Protein AF-A0A7C1WC48-F1 (afdb_monomer)

pLDDT: mean 87.75, std 17.56, range [39.34, 97.94]

Foldseek 3Di:
DDDDVCVVQAQFWKWWWFDDPPRPDIDIFTAGFHDADPPVQWTWGQGPVGIDIDGVVGTPDIGGPDPPPPDDDDDD

Nearest PDB structures (foldseek):
  4noy-assembly1_A  TM=7.706E-01  e=3.246E-02  Listeria monocytogenes
  4noy-assembly1_D-2  TM=8.434E-01  e=8.423E-02  Listeria monocytogenes
  4nl3-assembly1_D  TM=7.510E-01  e=4.297E-02  Listeria monocytogenes
  8bnv-assembly1_A  TM=6.876E-01  e=1.954E-01  Deferribacter desulfuricans
  4qw2-assembly1_A  TM=5.111E-01  e=1.847E-01  Homo sapiens

Secondary structure (DSSP, 8-state):
----GGGGGTTSEEEEEE--TT-SS-EEEEEEEEEEETTTTEEEEEETTEEEEEEGGGEEEEEE------------

Structure (mmCIF, N/CA/C/O backbone):
data_AF-A0A7C1WC48-F1
#
_entry.id   AF-A0A7C1WC48-F1
#
loop_
_atom_site.group_PDB
_atom_site.id
_atom_site.type_symbol
_atom_site.label_atom_id
_atom_site.label_alt_id
_atom_site.label_comp_id
_atom_site.label_asym_id
_atom_site.label_entity_id
_atom_site.label_seq_id
_atom_site.pdbx_PDB_ins_code
_atom_site.Cartn_x
_atom_site.Cartn_y
_atom_site.Cartn_z
_atom_site.occupancy
_atom_site.B_iso_or_equiv
_atom_site.auth_seq_id
_atom_site.auth_comp_id
_atom_site.auth_asym_id
_atom_site.auth_atom_id
_atom_site.pdbx_PDB_model_num
ATOM 1 N N . MET A 1 1 ? -24.421 -0.286 2.883 1.00 57.56 1 MET A N 1
ATOM 2 C CA . MET A 1 1 ? -23.116 0.116 2.309 1.00 57.56 1 MET A CA 1
ATOM 3 C C . MET A 1 1 ? -22.139 -1.030 2.536 1.00 57.56 1 MET A C 1
ATOM 5 O O . MET A 1 1 ? -22.232 -1.653 3.586 1.00 57.56 1 MET A O 1
ATOM 9 N N . LYS A 1 2 ? -21.285 -1.376 1.567 1.00 75.56 2 LYS A N 1
ATOM 10 C CA . LYS A 1 2 ? -20.319 -2.480 1.714 1.00 75.56 2 LYS A CA 1
ATOM 11 C C . LYS A 1 2 ? -19.192 -2.025 2.649 1.00 75.56 2 LYS A C 1
ATOM 13 O O . LYS A 1 2 ? -18.705 -0.911 2.483 1.00 75.56 2 LYS A O 1
ATOM 18 N N . GLU A 1 3 ? -18.817 -2.839 3.633 1.00 79.75 3 GLU A N 1
ATOM 19 C CA . GLU A 1 3 ? -17.742 -2.485 4.568 1.00 79.75 3 GLU A CA 1
ATOM 20 C C . GLU A 1 3 ? -16.403 -2.387 3.817 1.00 79.75 3 GLU A C 1
ATOM 22 O O . GLU A 1 3 ? -16.022 -3.306 3.088 1.00 79.75 3 GLU A O 1
ATOM 27 N N . ARG A 1 4 ? -15.699 -1.261 3.974 1.00 88.00 4 ARG A N 1
ATOM 28 C CA . ARG A 1 4 ? -14.389 -1.006 3.364 1.00 88.00 4 ARG A CA 1
ATOM 29 C C . ARG A 1 4 ? -13.302 -1.241 4.407 1.00 88.00 4 ARG A C 1
ATOM 31 O O . ARG A 1 4 ? -12.937 -0.355 5.169 1.00 88.00 4 ARG A O 1
ATOM 38 N N . TYR A 1 5 ? -12.802 -2.472 4.482 1.00 89.69 5 TYR A N 1
ATOM 39 C CA . TYR A 1 5 ? -11.829 -2.851 5.515 1.00 89.69 5 TYR A CA 1
ATOM 40 C C . TYR A 1 5 ? -10.511 -2.076 5.439 1.00 89.69 5 TYR A C 1
ATOM 42 O O . TYR A 1 5 ? -9.879 -1.883 6.476 1.00 89.69 5 TYR A O 1
ATOM 50 N N . MET A 1 6 ? -10.101 -1.624 4.250 1.00 92.12 6 MET A N 1
ATOM 51 C CA . MET A 1 6 ? -8.866 -0.851 4.099 1.00 92.12 6 MET A CA 1
ATOM 52 C C . MET A 1 6 ? -8.968 0.539 4.741 1.00 92.12 6 MET A C 1
ATOM 54 O O . MET A 1 6 ? -7.959 1.027 5.239 1.00 92.12 6 MET A O 1
ATOM 58 N N . ASP A 1 7 ? -10.170 1.120 4.854 1.00 95.06 7 ASP A N 1
ATOM 59 C CA . ASP A 1 7 ? -10.381 2.417 5.519 1.00 95.06 7 ASP A CA 1
ATOM 60 C C . ASP A 1 7 ? -9.942 2.371 6.990 1.00 95.06 7 ASP A C 1
ATOM 62 O O . ASP A 1 7 ? -9.501 3.372 7.548 1.00 95.06 7 ASP A O 1
ATOM 66 N N . LYS A 1 8 ? -9.971 1.185 7.618 1.00 94.25 8 LYS A N 1
ATOM 67 C CA . LYS A 1 8 ? -9.490 0.985 8.996 1.00 94.25 8 LYS A CA 1
ATOM 68 C C . LYS A 1 8 ? -7.988 1.245 9.143 1.00 94.25 8 LYS A C 1
ATOM 70 O O . LYS A 1 8 ? -7.525 1.408 10.267 1.00 94.25 8 LYS A O 1
ATOM 75 N N . LEU A 1 9 ? -7.228 1.239 8.047 1.00 95.25 9 LEU A N 1
ATOM 76 C CA . LEU A 1 9 ? -5.783 1.475 8.031 1.00 95.25 9 LEU A CA 1
ATOM 77 C C . LEU A 1 9 ? -5.426 2.955 7.838 1.00 95.25 9 LEU A C 1
ATOM 79 O O . LEU A 1 9 ? -4.273 3.320 8.062 1.00 95.25 9 LEU A O 1
ATOM 83 N N . ILE A 1 10 ? -6.382 3.807 7.452 1.00 96.44 10 ILE A N 1
ATOM 84 C CA . ILE A 1 10 ? -6.151 5.247 7.297 1.00 96.44 10 ILE A CA 1
ATOM 85 C C . ILE A 1 10 ? -5.726 5.848 8.647 1.00 96.44 10 ILE A C 1
ATOM 87 O O . ILE A 1 10 ? -6.261 5.516 9.705 1.00 96.44 10 ILE A O 1
ATOM 91 N N . GLY A 1 11 ? -4.710 6.707 8.615 1.00 96.62 11 GLY A N 1
ATOM 92 C CA . GLY A 1 11 ? -4.069 7.303 9.785 1.00 96.62 11 GLY A CA 1
ATOM 93 C C . GLY A 1 11 ? -3.055 6.394 10.486 1.00 96.62 11 GLY A C 1
ATOM 94 O O . GLY A 1 11 ? -2.342 6.864 11.372 1.00 96.62 11 GLY A O 1
ATOM 95 N N . GLN A 1 12 ? -2.939 5.119 10.100 1.00 96.12 12 GLN A N 1
ATOM 96 C CA . GLN A 1 12 ? -1.936 4.220 10.666 1.00 96.12 12 GLN A CA 1
ATOM 97 C C . GLN A 1 12 ? -0.613 4.321 9.910 1.00 96.12 12 GLN A C 1
ATOM 99 O O . GLN A 1 12 ? -0.576 4.484 8.691 1.00 96.12 12 GLN A O 1
ATOM 104 N N . HIS A 1 13 ? 0.492 4.157 10.639 1.00 96.50 13 HIS A N 1
ATOM 105 C CA . HIS A 1 13 ? 1.785 3.913 10.015 1.00 96.50 13 HIS A CA 1
ATOM 106 C C . HIS A 1 13 ? 1.793 2.489 9.444 1.00 96.50 13 HIS A C 1
ATOM 108 O O . HIS A 1 13 ? 1.582 1.512 10.171 1.00 96.50 13 HIS A O 1
ATOM 114 N N . CYS A 1 14 ? 2.020 2.363 8.143 1.00 96.94 14 CYS A N 1
ATOM 115 C CA . CYS A 1 14 ? 1.958 1.115 7.403 1.00 96.94 14 CYS A CA 1
ATOM 116 C C . CYS A 1 14 ? 3.274 0.835 6.677 1.00 96.94 14 CYS A C 1
ATOM 118 O O . CYS A 1 14 ? 3.971 1.739 6.224 1.00 96.94 14 CYS A O 1
ATOM 120 N N . LYS A 1 15 ? 3.578 -0.454 6.528 1.00 97.00 15 LYS A N 1
ATOM 121 C CA . LYS A 1 15 ? 4.511 -0.981 5.537 1.00 97.00 15 LYS A CA 1
ATOM 122 C C . LYS A 1 15 ? 3.696 -1.422 4.331 1.00 97.00 15 LYS A C 1
ATOM 124 O O . LYS A 1 15 ? 2.810 -2.271 4.460 1.00 97.00 15 LYS A O 1
ATOM 129 N N . ILE A 1 16 ? 4.018 -0.859 3.181 1.00 97.00 16 ILE A N 1
ATOM 130 C CA . ILE A 1 16 ? 3.334 -1.072 1.914 1.00 97.00 16 ILE A CA 1
ATOM 131 C C . ILE A 1 16 ? 4.335 -1.732 0.980 1.00 97.00 16 ILE A C 1
ATOM 133 O O . ILE A 1 16 ? 5.453 -1.251 0.811 1.00 97.00 16 ILE A O 1
ATOM 137 N N . VAL A 1 17 ? 3.956 -2.885 0.446 1.00 97.69 17 VAL A N 1
ATOM 138 C CA . VAL A 1 17 ? 4.771 -3.648 -0.497 1.00 97.69 17 VAL A CA 1
ATOM 139 C C . VAL A 1 17 ? 4.169 -3.448 -1.875 1.00 97.69 17 VAL A C 1
ATOM 141 O O . VAL A 1 17 ? 3.002 -3.796 -2.069 1.00 97.69 17 VAL A O 1
ATOM 144 N N . THR A 1 18 ? 4.951 -2.916 -2.806 1.00 97.19 18 THR A N 1
ATOM 145 C CA . THR A 1 18 ? 4.540 -2.692 -4.195 1.00 97.19 18 THR A CA 1
ATOM 146 C C . THR A 1 18 ? 5.407 -3.476 -5.166 1.00 97.19 18 THR A C 1
ATOM 148 O O . THR A 1 18 ? 6.515 -3.893 -4.832 1.00 97.19 18 THR A O 1
ATOM 151 N N . LYS A 1 19 ? 4.897 -3.705 -6.371 1.00 97.81 19 LYS A N 1
ATOM 152 C CA . LYS A 1 19 ? 5.675 -4.189 -7.508 1.00 97.81 19 LYS A CA 1
ATOM 153 C C . LYS A 1 19 ? 5.123 -3.554 -8.774 1.00 97.81 19 LYS A C 1
ATOM 155 O O . LYS A 1 19 ? 4.021 -3.899 -9.201 1.00 97.81 19 LYS A O 1
ATOM 160 N N . GLU A 1 20 ? 5.880 -2.633 -9.347 1.00 93.88 20 GLU A N 1
ATOM 161 C CA . GLU A 1 20 ? 5.484 -1.943 -10.570 1.00 93.88 20 GLU A CA 1
ATOM 162 C C . GLU A 1 20 ? 5.621 -2.868 -11.795 1.00 93.88 20 GLU A C 1
ATOM 164 O O . GLU A 1 20 ? 6.437 -3.803 -11.804 1.00 93.88 20 GLU A O 1
ATOM 169 N N . PRO A 1 21 ? 4.830 -2.647 -12.860 1.00 94.19 21 PRO A N 1
ATOM 170 C CA . PRO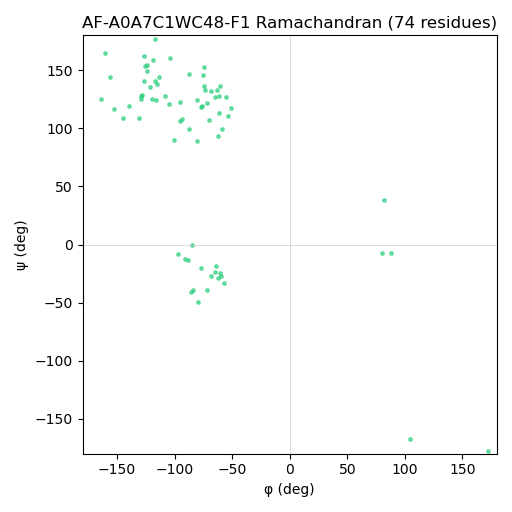 A 1 21 ? 4.975 -3.385 -14.107 1.00 94.19 21 PRO A CA 1
ATOM 171 C C . PRO A 1 21 ? 6.402 -3.287 -14.659 1.00 94.19 21 PRO A C 1
ATOM 173 O O . PRO A 1 21 ? 6.943 -2.203 -14.850 1.00 94.19 21 PRO A O 1
ATOM 176 N N . GLY A 1 22 ? 7.007 -4.440 -14.942 1.00 95.44 22 GLY A N 1
ATOM 177 C CA . GLY A 1 22 ? 8.385 -4.518 -15.434 1.00 95.44 22 GLY A CA 1
ATOM 178 C C . GLY A 1 22 ? 9.452 -4.585 -14.339 1.00 95.44 22 GLY A C 1
ATOM 179 O O . GLY A 1 22 ? 10.607 -4.859 -14.659 1.00 95.44 22 GLY A O 1
ATOM 180 N N . GLU A 1 23 ? 9.097 -4.426 -13.059 1.00 94.00 23 GLU A N 1
ATOM 181 C CA . GLU A 1 23 ? 10.047 -4.652 -11.971 1.00 94.00 23 GLU A CA 1
ATOM 182 C C . GLU A 1 23 ? 10.306 -6.146 -11.741 1.00 94.00 23 GLU A C 1
ATOM 184 O O . GLU A 1 23 ? 9.395 -6.981 -11.670 1.00 94.00 23 GLU A O 1
ATOM 189 N N . GLU A 1 24 ? 11.578 -6.494 -11.550 1.00 94.81 24 GLU A N 1
ATOM 190 C CA . GLU A 1 24 ? 11.984 -7.854 -11.191 1.00 94.81 24 GLU A CA 1
ATOM 191 C C . GLU A 1 24 ? 11.599 -8.178 -9.737 1.00 94.81 24 GLU A C 1
ATOM 193 O O . GLU A 1 24 ? 11.128 -9.278 -9.426 1.00 94.81 24 GLU A O 1
ATOM 198 N N . ARG A 1 25 ? 11.747 -7.197 -8.838 1.00 95.88 25 ARG A N 1
ATOM 199 C CA . ARG A 1 25 ? 11.582 -7.346 -7.386 1.00 95.88 25 ARG A CA 1
ATOM 200 C C . ARG A 1 25 ? 10.545 -6.372 -6.849 1.00 95.88 25 ARG A C 1
ATOM 202 O O . ARG A 1 25 ? 10.316 -5.328 -7.435 1.00 95.88 25 ARG A O 1
ATOM 209 N N . ALA A 1 26 ? 9.936 -6.736 -5.725 1.00 96.75 26 ALA A N 1
ATOM 210 C CA . ALA A 1 26 ? 9.030 -5.850 -5.012 1.00 96.75 26 ALA A CA 1
ATOM 211 C C . ALA A 1 26 ? 9.803 -4.766 -4.247 1.00 96.75 26 ALA A C 1
ATOM 213 O O . ALA A 1 26 ? 10.872 -5.030 -3.686 1.00 96.75 26 ALA A O 1
ATOM 214 N N . SER A 1 27 ? 9.197 -3.590 -4.166 1.00 95.25 27 SER A N 1
ATOM 215 C CA . SER A 1 27 ? 9.651 -2.429 -3.414 1.00 95.25 27 SER A CA 1
ATOM 216 C C . SER A 1 27 ? 8.836 -2.264 -2.130 1.00 95.25 27 SER A C 1
ATOM 218 O O . SER A 1 27 ? 7.752 -2.831 -1.962 1.00 95.25 27 SER A O 1
ATOM 220 N N . VAL A 1 28 ? 9.386 -1.520 -1.170 1.00 95.75 28 VAL A N 1
ATOM 221 C CA . VAL A 1 28 ? 8.740 -1.265 0.121 1.00 95.75 28 VAL A CA 1
ATOM 222 C C . VAL A 1 28 ? 8.715 0.228 0.387 1.00 95.75 28 VAL A C 1
ATOM 224 O O . VAL A 1 28 ? 9.762 0.868 0.397 1.00 95.75 28 VAL A O 1
ATOM 227 N N . VAL A 1 29 ? 7.530 0.739 0.707 1.00 95.56 29 VAL A N 1
ATOM 228 C CA . VAL A 1 29 ? 7.324 2.091 1.226 1.00 95.56 29 VAL A CA 1
ATOM 229 C C . VAL A 1 29 ? 6.779 1.990 2.645 1.00 95.56 29 VAL A C 1
ATOM 231 O O . VAL A 1 29 ? 5.928 1.150 2.946 1.00 95.56 29 VAL A O 1
ATOM 234 N N . THR A 1 30 ? 7.276 2.834 3.541 1.00 96.06 30 THR A N 1
ATOM 235 C CA . THR A 1 30 ? 6.757 2.966 4.905 1.00 96.06 30 THR A CA 1
ATOM 236 C C . THR A 1 30 ? 6.315 4.396 5.151 1.00 96.06 30 THR A C 1
ATOM 238 O O . THR A 1 30 ? 7.030 5.329 4.794 1.00 96.06 30 THR A O 1
ATOM 241 N N . GLY A 1 31 ? 5.151 4.565 5.766 1.00 96.69 31 GLY A N 1
ATOM 242 C CA . GLY A 1 31 ? 4.598 5.882 6.056 1.00 96.69 31 GLY A CA 1
ATOM 243 C C . GLY A 1 31 ? 3.178 5.801 6.597 1.00 96.69 31 GLY A C 1
ATOM 244 O O . GLY A 1 31 ? 2.638 4.712 6.790 1.00 96.69 31 GLY A O 1
ATOM 245 N N . ILE A 1 32 ? 2.567 6.953 6.850 1.00 97.69 32 ILE A N 1
ATOM 246 C CA . ILE A 1 32 ? 1.169 7.043 7.277 1.00 97.69 32 ILE A CA 1
ATOM 247 C C . ILE A 1 32 ? 0.275 6.927 6.044 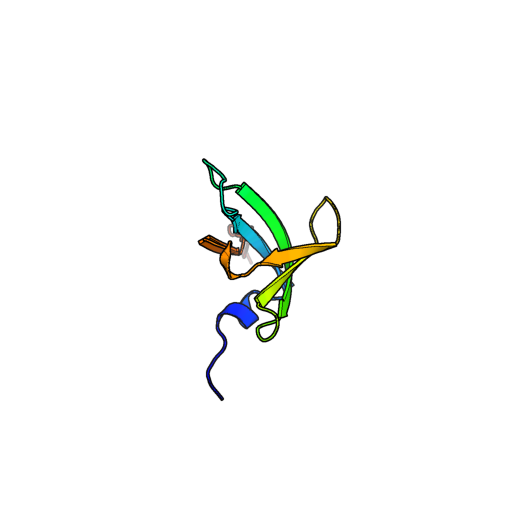1.00 97.69 32 ILE A C 1
ATOM 249 O O . ILE A 1 32 ? 0.401 7.731 5.122 1.00 97.69 32 ILE A O 1
ATOM 253 N N . LEU A 1 33 ? -0.655 5.969 6.037 1.00 97.50 33 LEU A N 1
ATOM 254 C CA . LEU A 1 33 ? -1.694 5.906 5.008 1.00 97.50 33 LEU A CA 1
ATOM 255 C C . LEU A 1 33 ? -2.670 7.068 5.229 1.00 97.50 33 LEU A C 1
ATOM 257 O O . LEU A 1 33 ? -3.414 7.075 6.205 1.00 97.50 33 LEU A O 1
ATOM 261 N N . ARG A 1 34 ? -2.631 8.083 4.368 1.00 97.94 34 ARG A N 1
ATOM 262 C CA . ARG A 1 34 ? -3.441 9.299 4.506 1.00 97.94 34 ARG A CA 1
ATOM 26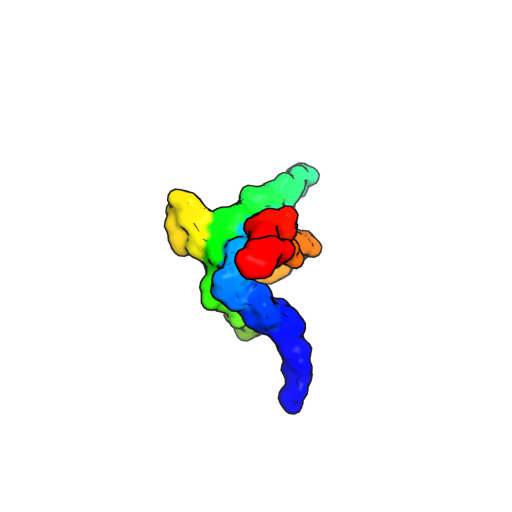3 C C . ARG A 1 34 ? -4.834 9.136 3.931 1.00 97.94 34 ARG A C 1
ATOM 265 O O . ARG A 1 34 ? -5.771 9.635 4.541 1.00 97.94 34 ARG A O 1
ATOM 272 N N . ASP A 1 35 ? -4.949 8.451 2.799 1.00 97.31 35 ASP A N 1
ATOM 273 C CA . ASP A 1 35 ? -6.227 8.272 2.118 1.00 97.31 35 ASP A CA 1
ATOM 274 C C . ASP A 1 35 ? -6.201 7.094 1.136 1.00 97.31 35 ASP A C 1
ATOM 276 O O . ASP A 1 35 ? -5.126 6.598 0.770 1.00 97.31 35 ASP A O 1
ATOM 280 N N . ILE A 1 36 ? -7.390 6.664 0.713 1.00 96.69 36 ILE A N 1
ATOM 281 C CA . ILE A 1 36 ? -7.613 5.645 -0.313 1.00 96.69 36 ILE A CA 1
ATOM 282 C C . ILE A 1 36 ? -8.641 6.181 -1.309 1.00 96.69 36 ILE A C 1
ATOM 284 O O . ILE A 1 36 ? -9.838 6.236 -1.020 1.00 96.69 36 ILE A O 1
ATOM 288 N N . ASP A 1 37 ? -8.175 6.503 -2.510 1.00 95.69 37 ASP A N 1
ATOM 289 C CA . ASP A 1 37 ? -9.037 6.842 -3.629 1.00 95.69 37 ASP A CA 1
ATOM 290 C C . ASP A 1 37 ? -9.426 5.565 -4.381 1.00 95.69 37 ASP A C 1
ATOM 292 O O . ASP A 1 37 ? -8.657 5.001 -5.164 1.00 95.69 37 ASP A O 1
ATOM 296 N N . TYR A 1 38 ? -10.628 5.070 -4.098 1.00 92.69 38 TYR A N 1
ATOM 297 C CA . TYR A 1 38 ? -11.162 3.876 -4.751 1.00 92.69 38 TYR A CA 1
ATOM 298 C C . TYR A 1 38 ? -11.667 4.136 -6.172 1.00 92.69 38 TYR A C 1
ATOM 300 O O . TYR A 1 38 ? -11.845 3.167 -6.909 1.00 92.69 38 TYR A O 1
ATOM 308 N N . GLU A 1 39 ? -11.958 5.390 -6.527 1.00 93.81 39 GLU A N 1
ATOM 309 C CA . GLU A 1 39 ? -12.463 5.743 -7.856 1.00 93.81 39 GLU A CA 1
ATOM 310 C C . GLU A 1 39 ? -11.302 5.797 -8.847 1.00 93.81 39 GLU A C 1
ATOM 312 O O . GLU A 1 39 ? -11.341 5.109 -9.868 1.00 93.81 39 GLU A O 1
ATOM 317 N N . ASP A 1 40 ? -10.230 6.500 -8.481 1.00 96.00 40 ASP A N 1
ATOM 318 C CA . ASP A 1 40 ? -9.035 6.634 -9.318 1.00 96.00 40 ASP A CA 1
ATOM 319 C C . ASP A 1 40 ? -8.013 5.505 -9.095 1.00 96.00 40 ASP A C 1
ATOM 321 O O . ASP A 1 40 ? -7.111 5.293 -9.908 1.00 96.00 40 ASP A O 1
ATOM 325 N N . GLY A 1 41 ? -8.165 4.718 -8.026 1.00 96.50 41 GLY A N 1
ATOM 326 C CA . GLY A 1 41 ? -7.367 3.516 -7.786 1.00 96.50 41 GLY A CA 1
ATOM 327 C C . GLY A 1 41 ? -5.995 3.794 -7.169 1.00 96.50 41 GLY A C 1
ATOM 328 O O . GLY A 1 41 ? -5.021 3.111 -7.507 1.00 96.50 41 GLY A O 1
ATOM 329 N N . PHE A 1 42 ? -5.911 4.759 -6.251 1.00 97.50 42 PHE A N 1
ATOM 330 C CA . PHE A 1 42 ? -4.669 5.175 -5.596 1.00 97.50 42 PHE A CA 1
ATOM 331 C C . PHE A 1 42 ? -4.757 5.134 -4.070 1.00 97.50 42 PHE A C 1
ATOM 333 O O . PHE A 1 42 ? -5.814 5.292 -3.467 1.00 97.50 42 PHE A O 1
ATOM 340 N N . ILE A 1 43 ? -3.604 4.962 -3.430 1.00 97.44 43 ILE A N 1
ATOM 341 C CA . ILE A 1 43 ? -3.419 5.251 -2.007 1.00 97.44 43 ILE A CA 1
ATOM 342 C C . ILE A 1 43 ? -2.466 6.422 -1.841 1.00 97.44 43 ILE A C 1
ATOM 344 O O . ILE A 1 43 ? -1.491 6.548 -2.583 1.00 97.44 43 ILE A O 1
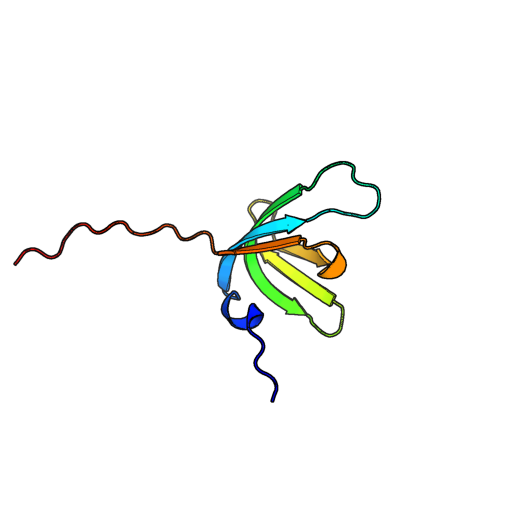ATOM 348 N N . MET A 1 44 ? -2.724 7.247 -0.834 1.00 97.88 44 MET A N 1
ATOM 349 C CA . MET A 1 44 ? -1.887 8.393 -0.510 1.00 97.88 44 MET A CA 1
ATOM 350 C C . MET A 1 44 ? -1.110 8.120 0.773 1.00 97.88 44 MET A C 1
ATOM 352 O O . MET A 1 44 ? -1.685 7.717 1.785 1.00 97.88 44 MET A O 1
ATOM 356 N N . ILE A 1 45 ? 0.207 8.297 0.731 1.00 97.75 45 ILE A N 1
ATOM 357 C CA . ILE A 1 45 ? 1.117 7.908 1.809 1.00 97.75 45 ILE A CA 1
ATOM 358 C C . ILE A 1 45 ? 2.002 9.092 2.151 1.00 97.75 45 ILE A C 1
ATOM 360 O O . ILE A 1 45 ? 2.665 9.656 1.287 1.00 97.75 45 ILE A O 1
ATOM 364 N N . ASP A 1 46 ? 2.036 9.437 3.428 1.00 97.75 46 ASP A N 1
ATOM 365 C CA . ASP A 1 46 ? 2.968 10.413 3.974 1.00 97.75 46 ASP A CA 1
ATOM 366 C C . ASP A 1 46 ? 4.185 9.671 4.536 1.00 97.75 46 ASP A C 1
ATOM 368 O O . ASP A 1 46 ? 4.083 8.958 5.540 1.00 97.75 46 ASP A O 1
ATOM 372 N N . SER A 1 47 ? 5.303 9.758 3.820 1.00 95.94 47 SER A N 1
ATOM 373 C CA . SER A 1 47 ? 6.547 9.033 4.091 1.00 95.94 47 SER A CA 1
ATOM 374 C C . SER A 1 47 ? 7.689 9.996 4.422 1.00 95.94 47 SER A C 1
ATOM 376 O O . SER A 1 47 ? 7.544 11.211 4.322 1.00 95.94 47 SER A O 1
ATOM 378 N N . GLU A 1 48 ? 8.872 9.471 4.749 1.00 94.00 48 GLU A N 1
ATOM 379 C CA . GLU A 1 48 ? 10.068 10.305 4.960 1.00 94.00 48 GLU A CA 1
ATOM 380 C C . GLU A 1 48 ? 10.469 11.122 3.719 1.00 94.00 48 GLU A C 1
ATOM 382 O O . GLU A 1 48 ? 11.099 12.168 3.847 1.00 94.00 48 GLU A O 1
ATOM 387 N N . GLN A 1 49 ? 10.086 10.673 2.520 1.00 92.69 49 GLN A N 1
ATOM 388 C CA . GLN A 1 49 ? 10.325 11.387 1.260 1.00 92.69 49 GLN A CA 1
ATOM 389 C C . GLN A 1 49 ? 9.240 12.437 0.957 1.00 92.69 49 GLN A C 1
ATOM 391 O O . GLN A 1 49 ? 9.322 13.132 -0.054 1.00 92.69 49 GLN A O 1
ATOM 396 N N . GLY A 1 50 ? 8.234 12.564 1.830 1.00 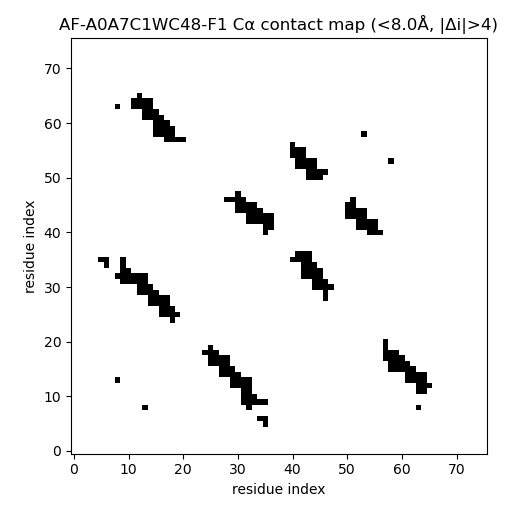96.12 50 GLY A N 1
ATOM 397 C CA . GLY A 1 50 ? 7.070 13.426 1.668 1.00 96.12 50 GLY A CA 1
ATOM 398 C C . GLY A 1 50 ? 5.801 12.662 1.285 1.00 96.12 50 GLY A C 1
ATOM 399 O O . GLY A 1 50 ? 5.727 11.429 1.371 1.00 96.12 50 GLY A O 1
ATOM 400 N N . LEU A 1 51 ? 4.791 13.432 0.872 1.00 97.31 51 LEU A N 1
ATOM 401 C CA . LEU A 1 51 ? 3.493 12.927 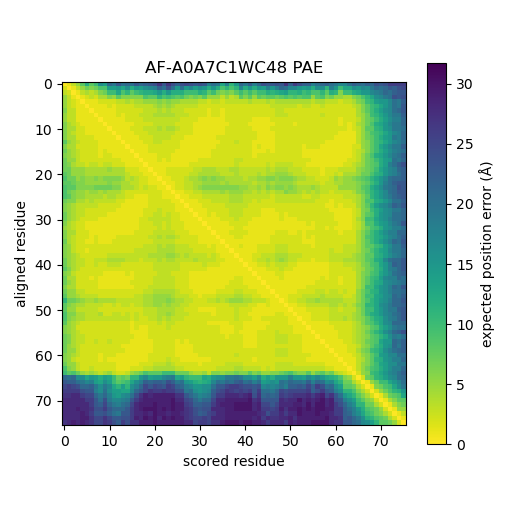0.438 1.00 97.31 51 LEU A CA 1
ATOM 402 C C . LEU A 1 51 ? 3.601 12.344 -0.978 1.00 97.31 51 LEU A C 1
ATOM 404 O O . LEU A 1 51 ? 3.926 13.060 -1.923 1.00 97.31 51 LEU A O 1
ATOM 408 N N . GLY A 1 52 ? 3.310 11.055 -1.118 1.00 95.56 52 GLY A N 1
ATOM 409 C CA . GLY A 1 52 ? 3.308 10.339 -2.390 1.00 95.56 52 GLY A CA 1
ATOM 410 C C . GLY A 1 52 ? 1.989 9.615 -2.642 1.00 95.56 52 GLY A C 1
ATOM 411 O O . GLY A 1 52 ? 1.216 9.357 -1.717 1.00 95.56 52 GLY A O 1
ATOM 412 N N . CYS A 1 53 ? 1.747 9.259 -3.902 1.00 95.56 53 CYS A N 1
ATOM 413 C CA . CYS A 1 53 ? 0.640 8.398 -4.307 1.00 95.56 53 CYS A CA 1
ATOM 414 C C . CYS A 1 53 ? 1.180 7.104 -4.928 1.00 95.56 53 CYS A C 1
ATOM 416 O O . CYS A 1 53 ? 2.179 7.131 -5.644 1.00 95.56 53 CYS A O 1
ATOM 418 N N . LEU A 1 54 ? 0.534 5.974 -4.636 1.00 95.81 54 LEU A N 1
ATOM 419 C CA . LEU A 1 54 ? 0.843 4.671 -5.233 1.00 95.81 54 LEU A CA 1
ATOM 420 C C . LEU A 1 54 ? -0.429 4.077 -5.830 1.00 95.81 54 LEU A C 1
ATOM 422 O O . LEU A 1 54 ? -1.500 4.184 -5.230 1.00 95.81 54 LEU A O 1
ATOM 426 N N . SER A 1 55 ? -0.323 3.433 -6.994 1.00 96.56 55 SER A N 1
ATOM 427 C CA . SER A 1 55 ? -1.463 2.732 -7.588 1.00 96.56 55 SER A CA 1
ATOM 428 C C . SER A 1 55 ? -1.823 1.508 -6.748 1.00 96.56 55 SER A C 1
ATOM 430 O O . SER A 1 55 ? -0.971 0.678 -6.444 1.00 96.56 55 SER A O 1
ATOM 432 N N . ILE A 1 56 ? -3.107 1.337 -6.427 1.00 96.38 56 ILE A N 1
ATOM 433 C CA . ILE A 1 56 ? -3.617 0.150 -5.723 1.00 96.38 56 ILE A CA 1
ATOM 434 C C . ILE A 1 56 ? -3.285 -1.127 -6.502 1.00 96.38 56 ILE A C 1
ATOM 436 O O . ILE A 1 56 ? -3.016 -2.163 -5.899 1.00 96.38 56 ILE A O 1
ATOM 440 N N . SER A 1 57 ? -3.257 -1.054 -7.836 1.00 96.31 57 SER A N 1
ATOM 441 C CA . SER A 1 57 ? -2.980 -2.208 -8.697 1.00 96.31 57 SER A CA 1
ATOM 442 C C . SER A 1 57 ? -1.566 -2.776 -8.533 1.00 96.31 57 SER A C 1
ATOM 444 O O . SER A 1 57 ? -1.353 -3.956 -8.808 1.00 96.31 57 SER A O 1
ATOM 446 N N . THR A 1 58 ? -0.615 -1.969 -8.053 1.00 96.69 58 THR A N 1
ATOM 447 C CA . THR A 1 58 ? 0.776 -2.390 -7.836 1.00 96.69 58 THR A CA 1
ATOM 448 C C . THR A 1 58 ? 1.037 -2.794 -6.390 1.00 96.69 58 THR A C 1
ATOM 450 O O . THR A 1 58 ? 2.085 -3.367 -6.087 1.00 96.69 58 THR A O 1
ATOM 453 N N . VAL A 1 59 ? 0.075 -2.571 -5.488 1.00 96.69 59 VAL A N 1
ATOM 454 C CA . VAL A 1 59 ? 0.160 -2.950 -4.077 1.00 96.69 59 VAL A CA 1
ATOM 45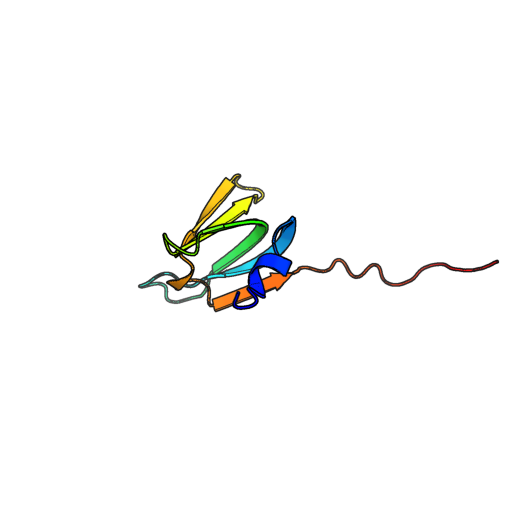5 C C . VAL A 1 59 ? -0.082 -4.448 -3.912 1.00 96.69 59 VAL A C 1
ATOM 457 O O . VAL A 1 59 ? -1.163 -4.972 -4.164 1.00 96.69 59 VAL A O 1
ATOM 460 N N . ILE A 1 60 ? 0.927 -5.141 -3.391 1.00 97.38 60 ILE A N 1
ATOM 461 C CA . ILE A 1 60 ? 0.855 -6.560 -3.027 1.00 97.38 60 ILE A CA 1
ATOM 462 C C . ILE A 1 60 ? 0.290 -6.722 -1.614 1.00 97.38 60 ILE A C 1
ATOM 464 O O . ILE A 1 60 ? -0.473 -7.647 -1.338 1.00 97.38 60 ILE A O 1
ATOM 468 N N . ALA A 1 61 ? 0.705 -5.857 -0.686 1.00 96.50 61 ALA A N 1
ATOM 469 C CA . ALA A 1 61 ? 0.279 -5.929 0.706 1.00 96.50 61 ALA A CA 1
ATOM 470 C C . ALA A 1 61 ? 0.383 -4.575 1.412 1.00 96.50 61 ALA A C 1
ATOM 472 O O . ALA A 1 61 ? 1.360 -3.849 1.236 1.00 96.50 61 ALA A O 1
ATOM 473 N N . ILE A 1 62 ? -0.569 -4.308 2.308 1.00 96.00 62 ILE A N 1
ATOM 474 C CA . ILE A 1 62 ? -0.514 -3.217 3.286 1.00 96.00 62 ILE A CA 1
ATOM 475 C C . ILE A 1 62 ? -0.577 -3.843 4.672 1.00 96.00 62 ILE A C 1
ATOM 477 O O . ILE A 1 62 ? -1.487 -4.617 4.973 1.00 96.00 62 ILE A O 1
ATOM 481 N N . LYS A 1 63 ? 0.405 -3.539 5.520 1.00 94.75 63 LYS A N 1
ATOM 482 C CA . LYS A 1 63 ? 0.438 -4.014 6.905 1.00 94.75 63 LYS A CA 1
ATOM 483 C C . LYS A 1 63 ? 0.664 -2.835 7.839 1.00 94.75 63 LYS A C 1
ATOM 485 O O . LYS A 1 63 ? 1.671 -2.147 7.666 1.00 94.75 63 LYS A O 1
ATOM 490 N N . PRO A 1 64 ? -0.197 -2.602 8.842 1.00 93.62 64 PRO A N 1
ATOM 491 C CA . PRO A 1 64 ? 0.115 -1.628 9.871 1.00 93.62 64 PRO A CA 1
ATOM 492 C C . PRO A 1 64 ? 1.388 -2.071 10.590 1.00 93.62 64 PRO A C 1
ATOM 494 O O . PRO A 1 64 ? 1.519 -3.217 11.026 1.00 93.62 64 PRO A O 1
ATOM 497 N N . THR A 1 65 ? 2.361 -1.175 10.683 1.00 86.19 65 THR A N 1
ATOM 498 C CA . THR A 1 65 ? 3.533 -1.402 11.519 1.00 86.19 65 THR A CA 1
ATOM 499 C C . THR A 1 65 ? 3.126 -1.058 12.936 1.00 86.19 65 THR A C 1
ATOM 501 O O . THR A 1 65 ? 3.257 0.079 13.385 1.00 86.19 65 THR A O 1
ATOM 504 N N . THR A 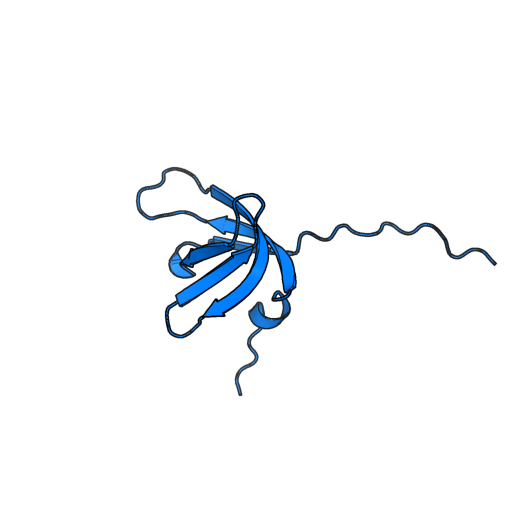1 66 ? 2.604 -2.039 13.661 1.00 68.94 66 THR A N 1
ATOM 505 C CA . THR A 1 66 ? 2.519 -1.916 15.109 1.00 68.94 66 THR A CA 1
ATOM 506 C C . THR A 1 66 ? 3.944 -1.777 15.636 1.00 68.94 66 THR A C 1
ATOM 508 O O . THR A 1 66 ? 4.695 -2.753 15.638 1.00 68.94 66 THR A O 1
ATOM 511 N N . LYS A 1 67 ? 4.303 -0.614 16.190 1.00 59.47 67 LYS A N 1
ATOM 512 C CA . LYS A 1 67 ? 5.066 -0.681 17.436 1.00 59.47 67 LYS A CA 1
ATOM 513 C C . LYS A 1 67 ? 4.109 -1.364 18.406 1.00 59.47 67 LYS A C 1
ATOM 515 O O . LYS A 1 67 ? 3.234 -0.703 18.955 1.00 59.47 67 LYS A O 1
ATOM 520 N N . LYS A 1 68 ? 4.184 -2.693 18.554 1.00 47.03 68 LYS A N 1
ATOM 521 C CA . LYS A 1 68 ? 3.636 -3.307 19.764 1.00 47.03 68 LYS A CA 1
ATOM 522 C C . LYS A 1 68 ? 4.321 -2.545 20.897 1.00 47.03 68 LYS A C 1
ATOM 524 O O . LYS A 1 68 ? 5.537 -2.645 21.038 1.00 47.03 68 LYS A O 1
ATOM 529 N N . LYS A 1 69 ? 3.576 -1.727 21.644 1.00 45.84 69 LYS A N 1
ATOM 530 C CA . LYS A 1 69 ? 3.946 -1.486 23.035 1.00 45.84 69 LYS A CA 1
ATOM 531 C C . LYS A 1 69 ? 3.921 -2.882 23.647 1.00 45.84 69 LYS A C 1
ATOM 533 O O . LYS A 1 69 ? 2.844 -3.432 23.839 1.00 45.84 69 LYS A O 1
ATOM 538 N N . ASN A 1 70 ? 5.084 -3.508 23.782 1.00 42.09 70 ASN A N 1
ATOM 539 C CA . ASN A 1 70 ? 5.196 -4.606 24.723 1.00 42.09 70 ASN A CA 1
ATOM 540 C C . ASN A 1 70 ? 4.926 -3.998 26.106 1.00 42.09 70 ASN A C 1
ATOM 542 O O . ASN A 1 70 ? 5.407 -2.903 26.400 1.00 42.09 70 ASN A O 1
ATOM 546 N N . ASP A 1 71 ? 4.08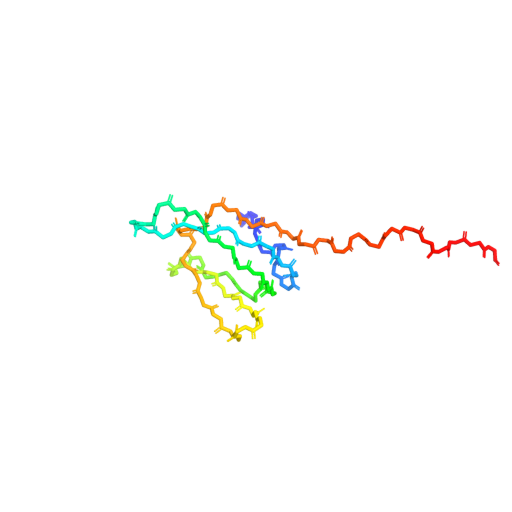1 -4.675 26.872 1.00 49.34 71 ASP A N 1
ATOM 547 C CA . ASP A 1 71 ? 3.691 -4.350 28.238 1.00 49.34 71 ASP A CA 1
ATOM 548 C C . ASP A 1 71 ? 4.890 -4.115 29.167 1.00 49.34 71 ASP A C 1
ATOM 550 O O . ASP A 1 71 ? 5.618 -5.056 29.454 1.00 49.34 71 ASP A O 1
ATOM 554 N N . GLU A 1 72 ? 5.014 -2.899 29.702 1.00 46.22 72 GLU A N 1
ATOM 555 C CA . GLU A 1 72 ? 5.543 -2.556 31.034 1.00 46.22 72 GLU A CA 1
ATOM 556 C C . GLU A 1 72 ? 4.828 -1.230 31.394 1.00 46.22 72 GLU A C 1
ATOM 558 O O . GLU A 1 72 ? 4.938 -0.266 30.642 1.00 46.22 72 GLU A O 1
ATOM 563 N N . THR A 1 73 ? 3.985 -1.052 32.412 1.00 39.34 73 THR A N 1
ATOM 564 C CA . THR A 1 73 ? 3.770 -1.743 33.685 1.00 39.34 73 THR A CA 1
ATOM 565 C C . THR A 1 73 ? 2.393 -1.301 34.214 1.00 39.34 73 THR A C 1
ATOM 567 O O . THR A 1 73 ? 2.153 -0.110 34.396 1.00 39.34 73 THR A O 1
ATOM 570 N N . TYR A 1 74 ? 1.501 -2.246 34.517 1.00 46.28 74 TYR A N 1
ATOM 571 C CA . TYR A 1 74 ? 0.578 -2.078 35.642 1.00 46.28 74 TYR A CA 1
ATOM 572 C C . TYR A 1 74 ? 1.248 -2.751 36.838 1.00 46.28 74 TYR A C 1
ATOM 574 O O . TYR A 1 74 ? 1.322 -3.977 36.879 1.00 46.28 74 TYR A O 1
ATOM 582 N N . GLN A 1 75 ? 1.740 -1.968 37.795 1.00 39.91 75 GLN A N 1
ATOM 583 C CA . GLN A 1 75 ? 1.903 -2.414 39.177 1.00 39.91 75 GLN A CA 1
ATOM 584 C C . GLN A 1 75 ? 1.499 -1.268 40.112 1.00 39.91 75 GLN A C 1
ATOM 586 O O . GLN A 1 75 ? 2.066 -0.186 40.011 1.00 39.91 75 GLN A O 1
ATOM 591 N N . TYR A 1 76 ? 0.474 -1.584 40.915 1.00 43.31 76 TYR A N 1
ATOM 592 C CA . TYR A 1 76 ? -0.129 -0.927 42.087 1.00 43.31 76 TYR A CA 1
ATOM 593 C C . TYR A 1 76 ? 0.020 0.588 42.258 1.00 43.31 76 TYR A C 1
ATOM 595 O O . TYR A 1 76 ? 1.118 1.052 42.630 1.00 43.31 76 TYR A O 1
#

Mean predicted aligned error: 6.88 Å

Sequence (76 aa):
MKERYMDKLIGQHCKIVTKEPGEERASVVTGILRDIDYEDGFIMIDSEQGLGCLSISTVIAIKPTTKKKNDETYQY

Solvent-accessible surface area (backbone atoms only — not comparable to full-atom values): 4728 Å² total; per-residue (Å²): 132,84,86,64,74,68,65,74,47,48,74,34,46,26,42,34,33,31,42,57,93,90,54,94,61,73,48,78,49,57,29,30,29,67,46,74,43,78,88,86,39,33,34,33,32,43,31,96,94,41,80,46,75,47,54,50,89,31,49,78,45,79,41,72,57,71,79,70,79,73,92,82,81,93,76,135

Radius of gyration: 15.11 Å; Cα contacts (8 Å, |Δi|>4): 124; chains: 1; bounding box: 35×21×58 Å